Protein AF-A0A537E6Z9-F1 (afdb_monomer)

Nearest PDB structures (foldseek):
  3aji-assembly2_C  TM=6.419E-01  e=1.886E-01  Mus musculus
  3uxg-assembly1_A  TM=6.319E-01  e=4.680E-01  Homo sapiens
  1wg0-assembly1_A  TM=7.134E-01  e=7.571E-01  Saccharomyces cerevisiae
  3v30-assembly1_A  TM=6.161E-01  e=5.208E-01  Homo sapiens
  5vhm-assembly1_G  TM=6.527E-01  e=1.517E+00  Homo sapiens

Radius of gyration: 13.48 Å; Cα contacts (8 Å, |Δi|>4): 91; chains: 1; bounding box: 31×24×34 Å

Mean predicted aligned error: 5.96 Å

Secondary structure (DSSP, 8-state):
-HHHHHHHHHHHT-HHHHHHHHHH-GGGGG-B-TTS-BHHHHHHHTT-HHHHHHHHHH-SS--HHHHHHTT-HHHHHHHHHH-GGGGGSS-GGGGGG--

Foldseek 3Di:
DLLVVLLVCLLVLVLVVVVVSCVVPLCSLVDADPVRHGSLVSSVLSVNPVSSVVSVVSDPDDQLVSCVVVVVVVSNVVNCVVPVCSVPPDDPVCSVVND

Solvent-accessible surface area (backbone atoms only — not comparable to full-atom values): 5894 Å² total; per-residue (Å²): 112,70,66,60,53,51,53,51,29,45,71,73,60,38,54,70,58,49,50,56,49,41,73,76,39,47,68,60,42,73,36,57,47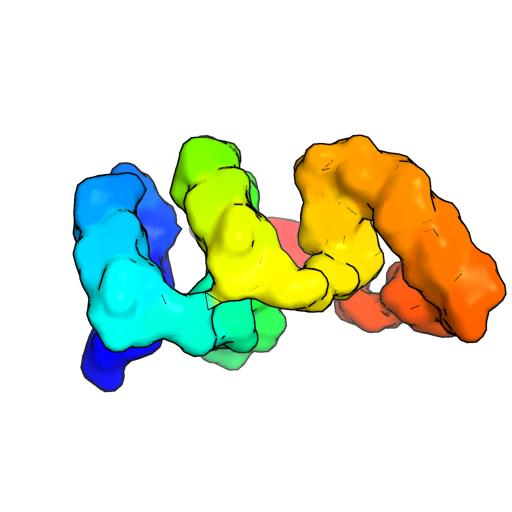,99,88,64,49,39,50,42,57,52,15,48,76,65,71,26,56,70,52,22,51,56,34,50,75,56,36,94,74,72,55,58,64,61,23,53,80,69,64,39,59,70,59,35,52,52,49,41,74,74,40,69,71,62,85,68,73,73,68,82,80,62,59,83,82,77,119

Sequence (99 aa):
MQTNEFLESIQKGNLSRINQLLETNPDLANSNAENGVSVLLLALYHGRKDIALVIAAKKPVLDIFEASVLGKLEQVRNLIGRDPSRSTLIPLTDLHRLL

pLDDT: mean 86.29, std 14.69, range [47.41, 98.19]

Structure (mmCIF, N/CA/C/O backbone):
data_AF-A0A537E6Z9-F1
#
_entry.id   AF-A0A537E6Z9-F1
#
loop_
_atom_site.group_PDB
_atom_site.id
_atom_site.type_symbol
_atom_site.label_atom_id
_atom_site.label_alt_id
_atom_site.label_comp_id
_atom_site.label_asym_id
_atom_site.label_entity_id
_atom_site.label_seq_id
_atom_site.pdbx_PDB_ins_code
_atom_site.Cartn_x
_atom_site.Cartn_y
_atom_site.Cartn_z
_atom_site.occupancy
_atom_site.B_iso_or_equiv
_atom_site.auth_seq_id
_atom_site.auth_comp_id
_atom_site.auth_asym_id
_atom_site.auth_atom_id
_atom_site.pdbx_PDB_model_num
ATOM 1 N N . MET A 1 1 ? -1.066 15.137 11.717 1.00 68.62 1 MET A N 1
ATOM 2 C CA . MET A 1 1 ? -2.169 14.445 12.427 1.00 68.62 1 MET A CA 1
ATOM 3 C C . MET A 1 1 ? -2.775 13.330 11.577 1.00 68.62 1 MET A C 1
ATOM 5 O O . MET A 1 1 ? -2.675 12.192 12.004 1.00 68.62 1 MET A O 1
ATOM 9 N N . GLN A 1 2 ? -3.302 13.596 10.371 1.00 84.06 2 GLN A N 1
ATOM 10 C CA . GLN A 1 2 ? -3.937 12.555 9.537 1.00 84.06 2 GLN A CA 1
ATOM 11 C C . GLN A 1 2 ? -2.964 11.476 9.011 1.00 84.06 2 GLN A C 1
ATOM 13 O O . GLN A 1 2 ? -3.293 10.296 9.043 1.00 84.06 2 GLN A O 1
ATOM 18 N N . THR A 1 3 ? -1.746 11.843 8.591 1.00 91.88 3 THR A N 1
ATOM 19 C CA . THR A 1 3 ? -0.730 10.870 8.135 1.00 91.88 3 THR A CA 1
ATOM 20 C C . THR A 1 3 ? -0.275 9.932 9.255 1.00 91.88 3 THR A C 1
ATOM 22 O O . THR A 1 3 ? -0.175 8.733 9.032 1.00 91.88 3 THR A O 1
ATOM 25 N N . ASN A 1 4 ? -0.066 10.442 10.474 1.00 93.75 4 ASN A N 1
ATOM 26 C CA . ASN A 1 4 ? 0.318 9.608 11.621 1.00 93.75 4 ASN A CA 1
ATOM 27 C C . ASN A 1 4 ? -0.786 8.598 11.955 1.00 93.75 4 ASN A C 1
ATOM 29 O O . ASN A 1 4 ? -0.508 7.418 12.133 1.00 93.75 4 ASN A O 1
ATOM 33 N N . GLU A 1 5 ? -2.046 9.041 11.954 1.00 96.50 5 GLU A N 1
ATOM 34 C CA . GLU A 1 5 ? -3.191 8.149 12.145 1.00 96.50 5 GLU A CA 1
ATOM 35 C C . GLU A 1 5 ? -3.286 7.085 11.038 1.00 96.50 5 GLU A C 1
ATOM 37 O O . GLU A 1 5 ? -3.596 5.921 11.307 1.00 96.50 5 GLU A O 1
ATOM 42 N N . PHE A 1 6 ? -2.997 7.466 9.792 1.00 97.50 6 PHE A N 1
ATOM 43 C CA . PHE A 1 6 ? -2.960 6.542 8.665 1.00 97.50 6 PHE A CA 1
ATOM 44 C C . PHE A 1 6 ? -1.875 5.474 8.852 1.00 97.50 6 PHE A C 1
ATOM 46 O O . PHE A 1 6 ? -2.164 4.283 8.743 1.00 97.50 6 PHE A O 1
ATOM 53 N N . LEU A 1 7 ? -0.658 5.883 9.221 1.00 96.31 7 LEU A N 1
ATOM 54 C CA . LEU A 1 7 ? 0.461 4.981 9.510 1.00 96.31 7 LEU A CA 1
ATOM 55 C C . LEU A 1 7 ? 0.138 4.023 10.664 1.00 96.31 7 LEU A C 1
ATOM 57 O O . LEU A 1 7 ? 0.327 2.814 10.531 1.00 96.31 7 LEU A O 1
ATOM 61 N N . GLU A 1 8 ? -0.423 4.523 11.765 1.00 96.75 8 GLU A N 1
ATOM 62 C CA . GLU A 1 8 ? -0.862 3.674 12.876 1.00 96.75 8 GLU A CA 1
ATOM 63 C C . GLU A 1 8 ? -1.944 2.673 12.455 1.00 96.75 8 GLU A C 1
ATOM 65 O O . GLU A 1 8 ? -1.922 1.512 12.870 1.00 96.75 8 GLU A O 1
ATOM 70 N N . SER A 1 9 ? -2.894 3.108 11.624 1.00 97.88 9 SER A N 1
ATOM 71 C CA . SER A 1 9 ? -3.970 2.252 11.117 1.00 97.88 9 SER A CA 1
ATOM 72 C C . SER A 1 9 ? -3.427 1.117 10.248 1.00 97.88 9 SER A C 1
ATOM 74 O O . SER A 1 9 ? -3.941 0.001 10.328 1.00 97.88 9 SER A O 1
ATOM 76 N N . ILE A 1 10 ? -2.362 1.368 9.477 1.00 97.69 10 ILE A N 1
ATOM 77 C CA . ILE A 1 10 ? -1.650 0.337 8.710 1.00 97.69 10 ILE A CA 1
ATOM 78 C C . ILE A 1 10 ? -1.040 -0.696 9.661 1.00 97.69 10 ILE A C 1
ATOM 80 O O . ILE A 1 10 ? -1.324 -1.886 9.533 1.00 97.69 10 ILE A O 1
ATOM 84 N N . GLN A 1 11 ? -0.251 -0.256 10.644 1.00 94.81 11 GLN A N 1
ATOM 85 C CA . GLN A 1 11 ? 0.439 -1.152 11.584 1.00 94.81 11 GLN A CA 1
ATOM 86 C C . GLN A 1 11 ? -0.554 -2.031 12.364 1.00 94.81 11 GLN A C 1
ATOM 88 O O . GLN A 1 11 ? -0.383 -3.250 12.482 1.00 94.81 11 GLN A O 1
ATOM 93 N N . LYS A 1 12 ? -1.651 -1.421 12.832 1.00 96.81 12 LYS A N 1
ATOM 94 C CA . LYS A 1 12 ? -2.731 -2.091 13.574 1.00 96.81 12 LYS A CA 1
ATOM 95 C C . LYS A 1 12 ? -3.636 -2.960 12.689 1.00 96.81 12 LYS A C 1
ATOM 97 O O . LYS A 1 12 ? -4.428 -3.727 13.226 1.00 96.81 12 LYS A O 1
ATOM 102 N N . GLY A 1 13 ? -3.536 -2.874 11.360 1.00 97.38 13 GLY A N 1
ATOM 103 C CA . GLY A 1 13 ? -4.379 -3.646 10.442 1.00 97.38 13 GLY A CA 1
ATOM 104 C C . GLY A 1 13 ? -5.831 -3.154 10.358 1.00 97.38 13 GLY A C 1
ATOM 105 O O . GLY A 1 13 ? -6.730 -3.937 10.064 1.00 97.38 13 GLY A O 1
ATOM 106 N N . ASN A 1 14 ? -6.093 -1.872 10.631 1.00 97.94 14 ASN A N 1
ATOM 107 C CA . ASN A 1 14 ? -7.447 -1.317 10.644 1.00 97.94 14 ASN A CA 1
ATOM 108 C C . ASN A 1 14 ? -7.922 -0.931 9.232 1.00 97.94 14 ASN A C 1
ATOM 110 O O . ASN A 1 14 ? -7.998 0.249 8.882 1.00 97.94 14 ASN A O 1
ATOM 114 N N . LEU A 1 15 ? -8.269 -1.934 8.421 1.00 97.81 15 LEU A N 1
ATOM 115 C CA . LEU A 1 15 ? -8.713 -1.754 7.033 1.00 97.81 15 LEU A CA 1
ATOM 116 C C . LEU A 1 15 ? -9.903 -0.787 6.898 1.00 97.81 15 LEU A C 1
ATOM 118 O O . LEU A 1 15 ? -9.939 0.029 5.978 1.00 97.81 15 LEU A O 1
ATOM 122 N N . SER A 1 16 ? -10.859 -0.832 7.832 1.00 97.94 16 SER A N 1
ATOM 123 C CA . SER A 1 16 ? -12.014 0.074 7.812 1.00 97.94 16 SER A CA 1
ATOM 124 C C . SER A 1 16 ? -11.582 1.535 7.928 1.00 97.94 16 SER A C 1
ATOM 126 O O . SER A 1 16 ? -12.093 2.385 7.200 1.00 97.94 16 SER A O 1
ATOM 128 N N . ARG A 1 17 ? -10.631 1.836 8.821 1.00 97.81 17 ARG A N 1
ATOM 129 C CA . ARG A 1 17 ? -10.126 3.202 8.990 1.00 97.81 17 ARG A CA 1
ATOM 130 C C . ARG A 1 17 ? -9.299 3.652 7.791 1.00 97.81 17 ARG A C 1
ATOM 132 O O . ARG A 1 17 ? -9.429 4.797 7.371 1.00 97.81 17 ARG A O 1
ATOM 139 N N . ILE A 1 18 ? -8.515 2.747 7.203 1.00 98.19 18 ILE A N 1
ATOM 140 C CA . ILE A 1 18 ? -7.769 3.006 5.965 1.00 98.19 18 ILE A CA 1
ATOM 141 C C . ILE A 1 18 ? -8.706 3.441 4.836 1.00 98.19 18 ILE A C 1
ATOM 143 O O . ILE A 1 18 ? -8.436 4.454 4.196 1.00 98.19 18 ILE A O 1
ATOM 147 N N . ASN A 1 19 ? -9.820 2.733 4.628 1.00 97.88 19 ASN A N 1
ATOM 148 C CA . ASN A 1 19 ? -10.792 3.099 3.596 1.00 97.88 19 ASN A CA 1
ATOM 149 C C . ASN A 1 19 ? -11.383 4.492 3.837 1.00 97.88 19 ASN A C 1
ATOM 151 O O . ASN A 1 19 ? -11.336 5.323 2.938 1.00 97.88 19 ASN A O 1
ATOM 155 N N . GLN A 1 20 ? -11.840 4.788 5.059 1.00 97.62 20 GLN A N 1
ATOM 156 C CA . GLN A 1 20 ? -12.380 6.113 5.400 1.00 97.62 20 GLN A CA 1
ATOM 157 C C . GLN A 1 20 ? -11.366 7.241 5.160 1.00 97.62 20 GLN A C 1
ATOM 159 O O . GLN A 1 20 ? -11.701 8.302 4.628 1.00 97.62 20 GLN A O 1
ATOM 164 N N . LEU A 1 21 ? -10.113 7.020 5.564 1.00 97.50 21 LEU A N 1
ATOM 165 C CA . LEU A 1 21 ? -9.047 8.002 5.397 1.00 97.50 21 LEU A CA 1
ATOM 166 C C . LEU A 1 21 ? -8.709 8.218 3.916 1.00 97.50 21 LEU A C 1
ATOM 168 O O . LEU A 1 21 ? -8.558 9.365 3.509 1.00 97.50 21 LEU A O 1
ATOM 172 N N . LEU A 1 22 ? -8.660 7.157 3.104 1.00 96.81 22 LEU A N 1
ATOM 173 C CA . LEU A 1 22 ? -8.400 7.247 1.660 1.00 96.81 22 LEU A CA 1
ATOM 174 C C . LEU A 1 22 ? -9.582 7.798 0.856 1.00 96.81 22 LEU A C 1
ATOM 176 O O . LEU A 1 22 ? -9.370 8.397 -0.195 1.00 96.81 22 LEU A O 1
ATOM 180 N N . GLU A 1 23 ? -10.816 7.600 1.318 1.00 96.25 23 GLU A N 1
ATOM 181 C CA . GLU A 1 23 ? -11.999 8.260 0.754 1.00 96.25 23 GLU A CA 1
ATOM 182 C C . GLU A 1 23 ? -11.948 9.770 0.990 1.00 96.25 23 GLU A C 1
ATOM 184 O O . GLU A 1 23 ? -12.265 10.548 0.095 1.00 96.25 23 GLU A O 1
ATOM 189 N N . THR A 1 24 ? -11.505 10.179 2.181 1.00 95.88 24 THR A N 1
ATOM 190 C CA . THR A 1 24 ? -11.381 11.595 2.549 1.00 95.88 24 THR A CA 1
ATOM 191 C C . THR A 1 24 ? -10.184 12.258 1.868 1.00 95.88 24 THR A C 1
ATOM 193 O O . THR A 1 24 ? -10.267 13.405 1.440 1.00 95.88 24 THR A O 1
ATOM 196 N N . ASN A 1 25 ? -9.055 11.553 1.797 1.00 95.56 25 ASN A N 1
ATOM 197 C CA . ASN A 1 25 ? -7.801 12.066 1.266 1.00 95.56 25 ASN A CA 1
ATOM 198 C C . ASN A 1 25 ? -7.034 10.962 0.508 1.00 95.56 25 ASN A C 1
ATOM 200 O O . ASN A 1 25 ? -6.229 10.238 1.106 1.00 95.56 25 ASN A O 1
ATOM 204 N N . PRO A 1 26 ? -7.253 10.833 -0.814 1.00 95.25 26 PRO A N 1
ATOM 205 C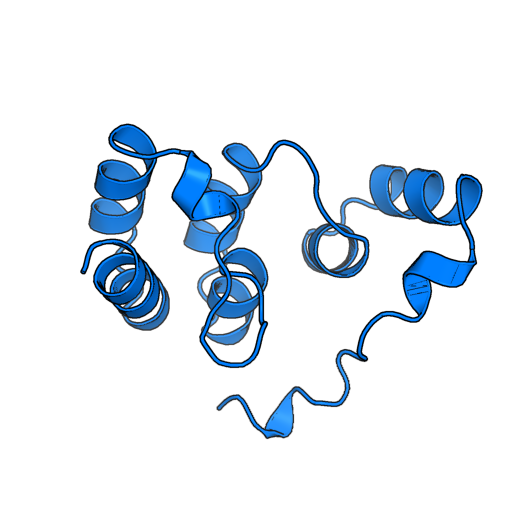 CA . PRO A 1 26 ? -6.582 9.829 -1.639 1.00 95.25 26 PRO A CA 1
ATOM 206 C C . PRO A 1 26 ? -5.051 9.960 -1.671 1.00 95.25 26 PRO A C 1
ATOM 208 O O . PRO A 1 26 ? -4.362 8.952 -1.837 1.00 95.25 26 PRO A O 1
ATOM 211 N N . ASP A 1 27 ? -4.503 11.163 -1.459 1.00 95.12 27 ASP A N 1
ATOM 212 C CA . ASP A 1 27 ? -3.054 11.411 -1.507 1.00 95.12 27 ASP A CA 1
ATOM 213 C C . ASP A 1 27 ? -2.288 10.741 -0.360 1.00 95.12 27 ASP A C 1
ATOM 215 O O . ASP A 1 27 ? -1.071 10.555 -0.449 1.00 95.12 27 ASP A O 1
ATOM 219 N N . LEU A 1 28 ? -2.984 10.270 0.682 1.00 96.50 28 LEU A N 1
ATOM 220 C CA . LEU A 1 28 ? -2.382 9.427 1.718 1.00 96.50 28 LEU A CA 1
ATOM 221 C C . LEU A 1 28 ? -1.741 8.159 1.133 1.00 96.50 28 LEU A C 1
ATOM 223 O O . LEU A 1 28 ? -0.734 7.693 1.661 1.00 96.50 28 LEU A O 1
ATOM 227 N N . ALA A 1 29 ? -2.237 7.648 -0.002 1.00 96.69 29 ALA A N 1
ATOM 228 C CA . ALA A 1 29 ? -1.628 6.518 -0.711 1.00 96.69 29 ALA A CA 1
ATOM 229 C C . ALA A 1 29 ? -0.207 6.813 -1.241 1.00 96.69 29 ALA A C 1
ATOM 231 O O . ALA A 1 29 ? 0.555 5.892 -1.545 1.00 96.69 29 ALA A O 1
ATOM 232 N N . ASN A 1 30 ? 0.166 8.092 -1.348 1.00 94.69 30 ASN A N 1
ATOM 233 C CA . ASN A 1 30 ? 1.496 8.541 -1.755 1.00 94.69 30 ASN A CA 1
ATOM 234 C C . ASN A 1 30 ? 2.408 8.921 -0.587 1.00 94.69 30 ASN A C 1
ATOM 236 O O . ASN A 1 30 ? 3.531 9.346 -0.827 1.00 94.69 30 ASN A O 1
ATOM 240 N N . SER A 1 31 ? 1.952 8.759 0.655 1.00 94.50 31 SER A N 1
ATOM 241 C CA . SER A 1 31 ? 2.747 9.106 1.832 1.00 94.50 31 SER A CA 1
ATOM 242 C C . SER A 1 31 ? 3.880 8.108 2.099 1.00 94.50 31 SER A C 1
ATOM 244 O O . SER A 1 31 ? 3.852 6.946 1.678 1.00 94.50 31 SER A O 1
ATOM 246 N N . ASN A 1 32 ? 4.854 8.561 2.882 1.00 92.75 32 ASN A N 1
ATOM 247 C CA . ASN A 1 32 ? 5.951 7.756 3.398 1.00 92.75 32 ASN A CA 1
ATOM 248 C C . ASN A 1 32 ? 5.928 7.796 4.930 1.00 92.75 32 ASN A C 1
ATOM 250 O O . ASN A 1 32 ? 5.484 8.776 5.531 1.00 92.75 32 ASN A O 1
ATOM 254 N N . ALA A 1 33 ? 6.411 6.729 5.559 1.00 90.25 33 ALA A N 1
ATOM 255 C CA . ALA A 1 33 ? 6.783 6.743 6.965 1.00 90.25 33 ALA A CA 1
ATOM 256 C C . ALA A 1 33 ? 8.025 7.627 7.184 1.00 90.25 33 ALA A C 1
ATOM 258 O O . ALA A 1 33 ? 8.705 8.017 6.232 1.00 90.25 33 ALA A O 1
ATOM 259 N N . GLU A 1 34 ? 8.351 7.920 8.444 1.00 87.06 34 GLU A N 1
ATOM 260 C CA . GLU A 1 34 ? 9.474 8.803 8.808 1.00 87.06 34 GLU A CA 1
ATOM 261 C C . GLU A 1 34 ? 10.827 8.337 8.249 1.00 87.06 34 GLU A C 1
ATOM 263 O O . GLU A 1 34 ? 11.688 9.151 7.931 1.00 87.06 34 GLU A O 1
ATOM 268 N N . ASN A 1 35 ? 11.004 7.028 8.071 1.00 82.00 35 ASN A N 1
ATOM 269 C CA . ASN A 1 35 ? 12.206 6.429 7.493 1.00 82.00 35 ASN A CA 1
ATOM 270 C C . ASN A 1 35 ? 12.203 6.365 5.952 1.00 82.00 35 ASN A C 1
ATOM 272 O O . ASN A 1 35 ? 13.061 5.709 5.365 1.00 82.00 35 ASN A O 1
ATOM 276 N N . GLY A 1 36 ? 11.230 6.996 5.293 1.00 87.44 36 GLY A N 1
ATOM 277 C CA . GLY A 1 36 ? 11.115 7.035 3.836 1.00 87.44 36 GLY A CA 1
ATOM 278 C C . GLY A 1 36 ? 10.423 5.824 3.205 1.00 87.44 36 GLY A C 1
ATOM 279 O O . GLY A 1 36 ? 10.161 5.849 2.003 1.00 87.44 36 GLY A O 1
ATOM 280 N N . VAL A 1 37 ? 10.055 4.791 3.969 1.00 89.12 37 VAL A N 1
ATOM 281 C CA . VAL A 1 37 ? 9.316 3.630 3.439 1.00 89.12 37 VAL A CA 1
ATOM 282 C C . VAL A 1 37 ? 7.917 4.057 3.001 1.00 89.12 37 VAL A C 1
ATOM 284 O O . VAL A 1 37 ? 7.212 4.731 3.752 1.00 89.12 37 VAL A O 1
ATOM 287 N N . SER A 1 38 ? 7.489 3.667 1.798 1.00 93.56 38 SER A N 1
ATOM 288 C CA . SER A 1 38 ? 6.135 3.984 1.334 1.00 93.56 38 SER A CA 1
ATOM 289 C C . SER A 1 38 ? 5.077 3.279 2.188 1.00 93.56 38 SER A C 1
ATOM 291 O O . SER A 1 38 ? 5.281 2.165 2.676 1.00 93.56 38 SER A O 1
ATOM 293 N N . VAL A 1 39 ? 3.909 3.901 2.349 1.00 95.38 39 VAL A N 1
ATOM 294 C CA . VAL A 1 39 ? 2.782 3.308 3.097 1.00 95.38 39 VAL A CA 1
ATOM 295 C C . VAL A 1 39 ? 2.346 1.934 2.563 1.00 95.38 39 VAL A C 1
ATOM 297 O O . VAL A 1 39 ? 1.874 1.094 3.328 1.00 95.38 39 VAL A O 1
ATOM 300 N N . LEU A 1 40 ? 2.539 1.676 1.265 1.00 95.75 40 LEU A N 1
ATOM 301 C CA . LEU A 1 40 ? 2.247 0.391 0.628 1.00 95.75 40 LEU A CA 1
ATOM 302 C C . LEU A 1 40 ? 3.219 -0.690 1.110 1.00 95.75 40 LEU A C 1
ATOM 304 O O . LEU A 1 40 ? 2.788 -1.761 1.538 1.00 95.75 40 LEU A O 1
ATOM 308 N N . LEU A 1 41 ? 4.523 -0.400 1.075 1.00 92.81 41 LEU A N 1
ATOM 309 C CA . LEU A 1 41 ? 5.550 -1.321 1.559 1.00 92.81 41 LEU A CA 1
ATOM 310 C C . LEU A 1 41 ? 5.432 -1.547 3.067 1.00 92.81 41 LEU A C 1
ATOM 312 O O . LEU A 1 41 ? 5.512 -2.689 3.511 1.00 92.81 41 LEU A O 1
ATOM 316 N N . LEU A 1 42 ? 5.140 -0.497 3.841 1.00 94.25 42 LEU A N 1
ATOM 317 C CA . LEU A 1 42 ? 4.880 -0.609 5.277 1.00 94.25 42 LEU A CA 1
ATOM 318 C C . LEU A 1 42 ? 3.753 -1.615 5.566 1.00 94.25 42 LEU A C 1
ATOM 320 O O . LEU A 1 42 ? 3.904 -2.486 6.420 1.00 94.25 42 LEU A O 1
ATOM 324 N N . ALA A 1 43 ? 2.640 -1.541 4.828 1.00 95.75 43 ALA A N 1
ATOM 325 C CA . ALA A 1 43 ? 1.537 -2.489 4.981 1.00 95.75 43 ALA A CA 1
ATOM 326 C C . ALA A 1 43 ? 1.982 -3.935 4.722 1.00 95.75 43 ALA A C 1
ATOM 328 O O . ALA A 1 43 ? 1.637 -4.833 5.490 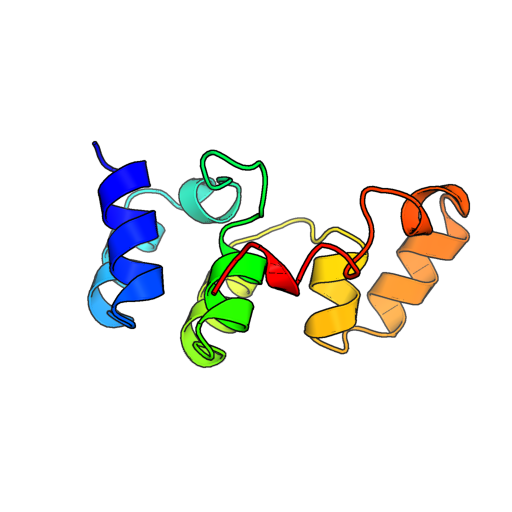1.00 95.75 43 ALA A O 1
ATOM 329 N N . LEU A 1 44 ? 2.791 -4.165 3.685 1.00 92.94 44 LEU A N 1
ATOM 330 C CA . LEU A 1 44 ? 3.324 -5.493 3.380 1.00 92.94 44 LEU A CA 1
ATOM 331 C C . LEU A 1 44 ? 4.307 -5.995 4.441 1.00 92.94 44 LEU A C 1
ATOM 333 O O . LEU A 1 44 ? 4.234 -7.168 4.803 1.00 92.94 44 LEU A O 1
ATOM 337 N N . TYR A 1 45 ? 5.162 -5.127 4.986 1.00 89.06 45 TYR A N 1
ATOM 338 C CA . TYR A 1 45 ? 6.086 -5.480 6.069 1.00 89.06 45 TYR A C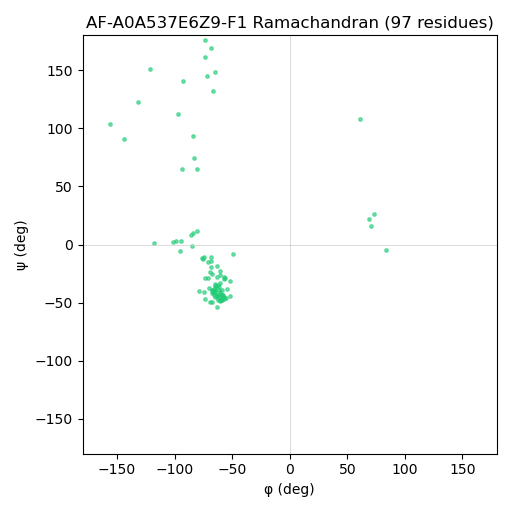A 1
ATOM 339 C C . TYR A 1 45 ? 5.353 -5.907 7.344 1.00 89.06 45 TYR A C 1
ATOM 341 O O . TYR A 1 45 ? 5.772 -6.852 8.005 1.00 89.06 45 TYR A O 1
ATOM 349 N N . HIS A 1 46 ? 4.196 -5.309 7.634 1.00 92.25 46 HIS A N 1
ATOM 350 C CA . HIS A 1 46 ? 3.319 -5.739 8.729 1.00 92.25 46 HIS A CA 1
ATOM 351 C C . HIS A 1 46 ? 2.374 -6.902 8.361 1.00 92.25 46 HIS A C 1
ATOM 353 O O . HIS A 1 46 ? 1.448 -7.211 9.116 1.00 92.25 46 HIS A O 1
ATOM 359 N N . GLY A 1 47 ? 2.557 -7.544 7.202 1.00 92.19 47 GLY A N 1
ATOM 360 C CA . GLY A 1 47 ? 1.735 -8.674 6.754 1.00 92.19 47 GLY A CA 1
ATOM 361 C C . GLY A 1 47 ? 0.301 -8.302 6.353 1.00 92.19 47 GLY A C 1
ATOM 362 O O . GLY A 1 47 ? -0.559 -9.175 6.249 1.00 92.19 47 GLY A O 1
ATOM 363 N N . ARG A 1 48 ? 0.014 -7.016 6.120 1.00 95.94 48 ARG A N 1
ATOM 364 C CA . ARG A 1 48 ? -1.316 -6.475 5.788 1.00 95.94 48 ARG A CA 1
ATOM 365 C C . ARG A 1 48 ? -1.518 -6.377 4.276 1.00 95.94 48 ARG A C 1
ATOM 367 O O . ARG A 1 48 ? -1.597 -5.293 3.696 1.00 95.94 48 ARG A O 1
ATOM 374 N N . LYS A 1 49 ? -1.544 -7.533 3.607 1.00 94.00 49 LYS A N 1
ATOM 375 C CA . LYS A 1 49 ? -1.649 -7.607 2.137 1.00 94.00 49 LYS A CA 1
ATOM 376 C C . LYS A 1 49 ? -2.943 -6.987 1.596 1.00 94.00 49 LYS A C 1
ATOM 378 O O . LYS A 1 49 ? -2.927 -6.359 0.543 1.00 94.00 49 LYS A O 1
ATOM 383 N N . ASP A 1 50 ? -4.047 -7.153 2.310 1.00 96.25 50 ASP A N 1
ATOM 384 C CA . ASP A 1 50 ? -5.343 -6.536 2.020 1.00 96.25 50 ASP A CA 1
ATOM 385 C C . ASP A 1 50 ? -5.266 -5.000 2.005 1.00 96.25 50 ASP A C 1
ATOM 387 O O . ASP A 1 50 ? -5.680 -4.364 1.035 1.00 96.25 50 ASP A O 1
ATOM 391 N N . ILE A 1 51 ? -4.645 -4.410 3.027 1.00 97.75 51 ILE A N 1
ATOM 392 C CA . ILE A 1 51 ? -4.410 -2.964 3.120 1.00 97.75 51 ILE A CA 1
ATOM 393 C C . ILE A 1 51 ? -3.488 -2.490 1.993 1.00 97.75 51 ILE A C 1
ATOM 395 O O . ILE A 1 51 ? -3.777 -1.484 1.345 1.00 97.75 51 ILE A O 1
ATOM 399 N N . ALA A 1 52 ? -2.410 -3.224 1.708 1.00 96.19 52 ALA A N 1
ATOM 400 C CA . ALA A 1 52 ? -1.491 -2.877 0.627 1.00 96.19 52 ALA A CA 1
ATOM 401 C C . ALA A 1 52 ? -2.196 -2.814 -0.739 1.00 96.19 52 ALA A C 1
ATOM 403 O O . ALA A 1 52 ? -1.921 -1.915 -1.533 1.00 96.19 52 ALA A O 1
ATOM 404 N N . LEU A 1 53 ? -3.136 -3.727 -1.006 1.00 95.38 53 LEU A N 1
ATOM 405 C CA . LEU A 1 53 ? -3.920 -3.726 -2.244 1.00 95.38 53 LEU A CA 1
ATOM 406 C C . LEU A 1 53 ? -4.873 -2.527 -2.326 1.00 95.38 53 LEU A C 1
ATOM 408 O O . LEU A 1 53 ? -4.990 -1.926 -3.394 1.00 95.38 53 LEU A O 1
ATOM 412 N N . VAL A 1 54 ? -5.505 -2.142 -1.214 1.00 97.06 54 VAL A N 1
ATOM 413 C CA . VAL A 1 54 ? -6.341 -0.930 -1.149 1.00 97.06 54 VAL A CA 1
ATOM 414 C C . VAL A 1 54 ? -5.514 0.325 -1.421 1.00 97.06 54 VAL A C 1
ATOM 416 O O . VAL A 1 54 ? -5.907 1.155 -2.242 1.00 97.06 54 VAL A O 1
ATOM 419 N N . ILE A 1 55 ? -4.343 0.445 -0.793 1.00 96.94 55 ILE A N 1
ATOM 420 C CA . ILE A 1 55 ? -3.416 1.559 -1.028 1.00 96.94 55 ILE A CA 1
ATOM 421 C C . ILE A 1 55 ? -2.989 1.587 -2.500 1.00 96.94 55 ILE A C 1
ATOM 423 O O . ILE A 1 55 ? -3.076 2.627 -3.151 1.00 96.94 55 ILE A O 1
ATOM 427 N N . ALA A 1 56 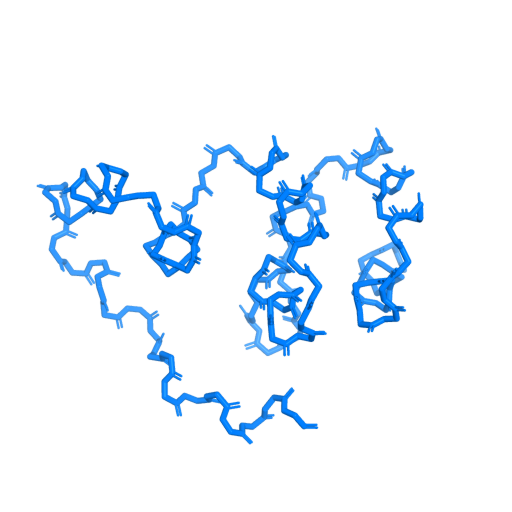? -2.594 0.440 -3.057 1.00 95.44 56 ALA A N 1
ATOM 428 C CA . ALA A 1 56 ? -2.167 0.327 -4.449 1.00 95.44 56 ALA A CA 1
ATOM 429 C C . ALA A 1 56 ? -3.266 0.720 -5.448 1.00 95.44 56 ALA A C 1
ATOM 431 O O . ALA A 1 56 ? -2.957 1.261 -6.505 1.00 95.44 56 ALA A O 1
ATOM 432 N N . ALA A 1 57 ? -4.539 0.472 -5.128 1.00 94.50 57 ALA A N 1
ATOM 433 C CA . ALA A 1 57 ? -5.667 0.870 -5.969 1.00 94.50 57 ALA A CA 1
ATOM 434 C C . ALA A 1 57 ? -5.880 2.394 -6.011 1.00 94.50 57 ALA A C 1
ATOM 436 O O . ALA A 1 57 ? -6.463 2.908 -6.964 1.00 94.50 57 ALA A O 1
ATOM 437 N N . LYS A 1 58 ? -5.408 3.120 -4.991 1.00 94.44 58 LYS A N 1
ATOM 438 C CA . LYS A 1 58 ? -5.449 4.589 -4.919 1.00 94.44 58 LYS A CA 1
ATOM 439 C C . LYS A 1 58 ? -4.153 5.248 -5.389 1.00 94.44 58 LYS A C 1
ATOM 441 O O . LYS A 1 58 ? -4.100 6.469 -5.506 1.00 94.44 58 LYS A O 1
ATOM 446 N N . LYS A 1 59 ? -3.122 4.456 -5.688 1.00 90.75 59 LYS A N 1
ATOM 447 C CA . LYS A 1 59 ? -1.807 4.941 -6.095 1.00 90.75 59 LYS A CA 1
ATOM 448 C C . LYS A 1 59 ? -1.683 4.927 -7.628 1.00 90.75 59 LYS A C 1
ATOM 450 O O . LYS A 1 59 ? -1.655 3.850 -8.222 1.00 90.75 59 LYS A O 1
ATOM 455 N N . PRO A 1 60 ? -1.602 6.094 -8.294 1.00 82.38 60 PRO A N 1
ATOM 456 C CA . PRO A 1 60 ? -1.594 6.160 -9.758 1.00 82.38 60 PRO A CA 1
ATOM 457 C C . PRO A 1 60 ? -0.290 5.637 -10.374 1.00 82.38 60 PRO A C 1
ATOM 459 O O . PRO A 1 60 ? -0.292 5.136 -11.497 1.00 82.38 60 PRO A O 1
ATOM 462 N N . VAL A 1 61 ? 0.824 5.745 -9.646 1.00 86.06 61 VAL A N 1
ATOM 463 C CA . VAL A 1 61 ? 2.147 5.298 -10.089 1.00 86.06 61 VAL A CA 1
ATOM 464 C C . VAL A 1 61 ? 2.779 4.480 -8.977 1.00 86.06 61 VAL A C 1
ATOM 466 O O . VAL A 1 61 ? 2.944 4.975 -7.865 1.00 86.06 61 VAL A O 1
ATOM 469 N N . LEU A 1 62 ? 3.132 3.239 -9.298 1.00 89.38 62 LEU A N 1
ATOM 470 C CA . LEU A 1 62 ? 3.945 2.392 -8.435 1.00 89.38 62 LEU A CA 1
ATOM 471 C C . LEU A 1 62 ? 5.414 2.553 -8.802 1.00 89.38 62 LEU A C 1
ATOM 473 O O . LEU A 1 62 ? 5.754 2.624 -9.989 1.00 89.38 62 LEU A O 1
ATOM 477 N N . ASP A 1 63 ? 6.276 2.572 -7.793 1.00 87.81 63 ASP A N 1
ATOM 478 C CA . ASP A 1 63 ? 7.700 2.375 -8.031 1.00 87.81 63 ASP A CA 1
ATOM 479 C C . ASP A 1 63 ? 8.011 0.902 -8.366 1.00 87.81 63 ASP A C 1
ATOM 481 O O . ASP A 1 63 ? 7.135 0.027 -8.384 1.00 87.81 63 ASP A O 1
ATOM 485 N N . ILE A 1 64 ? 9.274 0.620 -8.692 1.00 86.38 64 ILE A N 1
ATOM 486 C CA . ILE A 1 64 ? 9.684 -0.729 -9.087 1.00 86.38 64 ILE A CA 1
ATOM 487 C C . ILE A 1 64 ? 9.546 -1.742 -7.947 1.00 86.38 64 ILE A C 1
ATOM 489 O O . ILE A 1 64 ? 9.215 -2.897 -8.213 1.00 86.38 64 ILE A O 1
ATOM 493 N N . PHE A 1 65 ? 9.767 -1.338 -6.696 1.00 86.69 65 PHE A N 1
ATOM 494 C CA . PHE A 1 65 ? 9.698 -2.224 -5.539 1.00 86.69 65 PHE A CA 1
ATOM 495 C C . PHE A 1 65 ? 8.249 -2.558 -5.236 1.00 86.69 65 PHE A C 1
ATOM 497 O O . PHE A 1 65 ? 7.915 -3.734 -5.138 1.00 86.69 65 PHE A O 1
ATOM 504 N N . GLU A 1 66 ? 7.378 -1.553 -5.206 1.00 90.88 66 GLU A N 1
ATOM 505 C CA . GLU A 1 66 ? 5.934 -1.700 -5.047 1.00 90.88 66 GLU A CA 1
ATOM 506 C C . GLU A 1 66 ? 5.331 -2.585 -6.148 1.00 90.88 66 GLU A C 1
ATOM 508 O O . GLU A 1 66 ? 4.553 -3.500 -5.869 1.00 90.88 66 GLU A O 1
ATOM 513 N N . ALA A 1 67 ? 5.721 -2.371 -7.409 1.00 89.56 67 ALA A N 1
ATOM 514 C CA . ALA A 1 67 ? 5.287 -3.219 -8.515 1.00 89.56 67 ALA A CA 1
ATOM 515 C C . ALA A 1 67 ? 5.815 -4.660 -8.382 1.00 89.56 67 ALA A C 1
ATOM 517 O O . ALA A 1 67 ? 5.081 -5.609 -8.674 1.00 89.56 67 ALA A O 1
ATOM 518 N N . SER A 1 68 ? 7.052 -4.835 -7.905 1.00 88.75 68 SER A N 1
ATOM 519 C CA . SER A 1 68 ? 7.680 -6.150 -7.719 1.00 88.75 68 SER A CA 1
ATOM 520 C C . SER A 1 68 ? 7.004 -6.958 -6.616 1.00 88.75 68 SER A C 1
ATOM 522 O O . SER A 1 68 ? 6.617 -8.103 -6.848 1.00 88.75 68 SE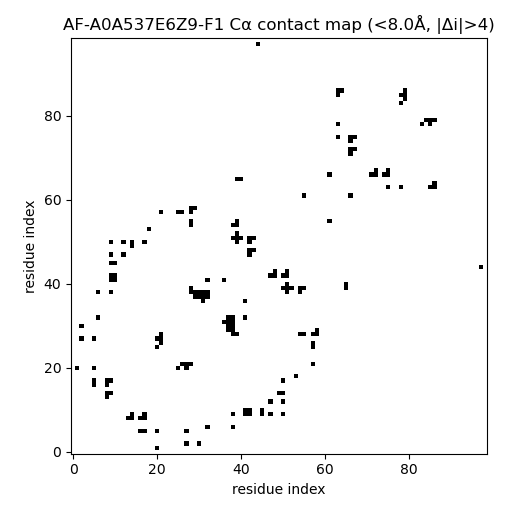R A O 1
ATOM 524 N N . VAL A 1 69 ? 6.787 -6.366 -5.438 1.00 86.94 69 VAL A N 1
ATOM 525 C CA . VAL A 1 69 ? 6.156 -7.055 -4.296 1.00 86.94 69 VAL A CA 1
ATOM 526 C C . VAL A 1 69 ? 4.681 -7.380 -4.543 1.00 86.94 69 VAL A C 1
ATOM 528 O O . VAL A 1 69 ? 4.156 -8.342 -3.986 1.00 86.94 69 VAL A O 1
ATOM 531 N N . LEU A 1 70 ? 4.011 -6.620 -5.415 1.00 87.12 70 LEU A N 1
ATOM 532 C CA . LEU A 1 70 ? 2.649 -6.916 -5.867 1.00 87.12 70 LEU A CA 1
ATOM 533 C C . LEU A 1 70 ? 2.596 -7.905 -7.043 1.00 87.12 70 LEU A C 1
ATOM 535 O O . LEU A 1 70 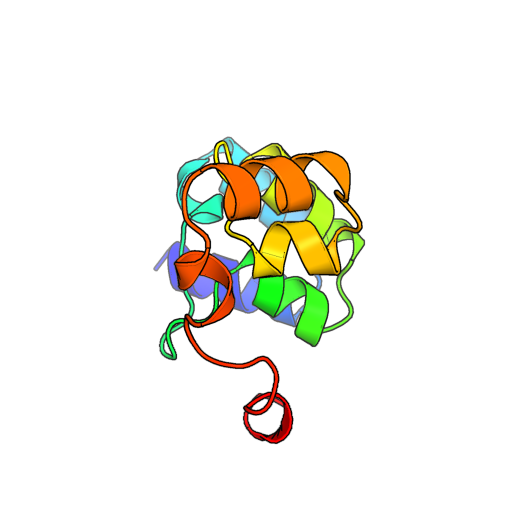? 1.502 -8.231 -7.503 1.00 87.12 70 LEU A O 1
ATOM 539 N N . GLY A 1 71 ? 3.740 -8.376 -7.550 1.00 87.38 71 GLY A N 1
ATOM 540 C CA . GLY A 1 71 ? 3.805 -9.320 -8.669 1.00 87.38 71 GLY A CA 1
ATOM 541 C C . GLY A 1 71 ? 3.360 -8.732 -10.013 1.00 87.38 71 GLY A C 1
ATOM 542 O O . GLY A 1 71 ? 2.980 -9.475 -10.918 1.00 87.38 71 GLY A O 1
ATOM 543 N N . LYS A 1 72 ? 3.391 -7.402 -10.175 1.00 88.44 72 LYS A N 1
ATOM 544 C CA . LYS A 1 72 ? 2.976 -6.706 -11.405 1.00 88.44 72 LYS A CA 1
ATOM 545 C C . LYS A 1 72 ? 4.088 -6.742 -12.462 1.00 88.44 72 LYS A C 1
ATOM 547 O O . LYS A 1 72 ? 4.633 -5.707 -12.842 1.00 88.44 72 LYS A O 1
ATOM 552 N N . LEU A 1 73 ? 4.411 -7.944 -12.947 1.00 88.88 73 LEU A N 1
ATOM 553 C CA . LEU A 1 73 ? 5.561 -8.226 -13.820 1.00 88.88 73 LEU A CA 1
ATOM 554 C C . LEU A 1 73 ? 5.644 -7.319 -15.059 1.00 88.88 73 LEU A C 1
ATOM 556 O O . LEU A 1 73 ? 6.710 -6.788 -15.361 1.00 88.88 73 LEU A O 1
ATOM 560 N N . GLU A 1 74 ? 4.527 -7.091 -15.749 1.00 89.06 74 GLU A N 1
ATOM 561 C CA . GLU A 1 74 ? 4.502 -6.224 -16.935 1.00 89.06 74 GLU A CA 1
ATOM 562 C C . GLU A 1 74 ? 4.822 -4.762 -16.598 1.00 89.06 74 GLU A C 1
ATOM 564 O O . GLU A 1 74 ? 5.523 -4.081 -17.346 1.00 89.06 74 GLU A O 1
ATOM 569 N N . GLN A 1 75 ? 4.378 -4.271 -15.435 1.00 88.06 75 GLN A N 1
ATOM 570 C CA . GLN A 1 75 ? 4.739 -2.926 -14.982 1.00 88.06 75 GLN A CA 1
ATOM 571 C C . GLN A 1 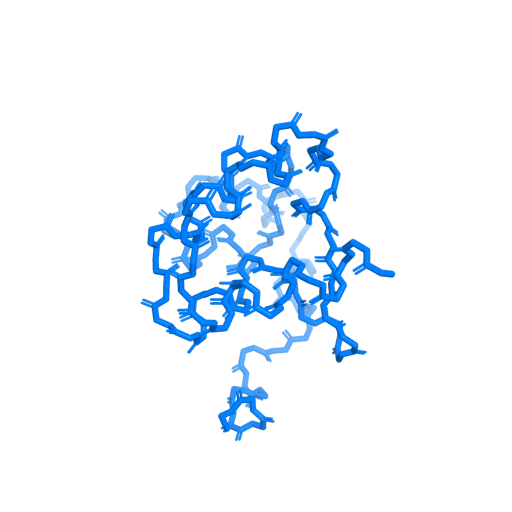75 ? 6.227 -2.840 -14.643 1.00 88.06 75 GLN A C 1
ATOM 573 O O . GLN A 1 75 ? 6.878 -1.879 -15.044 1.00 88.06 75 GLN A O 1
ATOM 578 N N . VAL A 1 76 ? 6.782 -3.861 -13.983 1.00 88.88 76 VAL A N 1
ATOM 579 C CA . VAL A 1 76 ? 8.222 -3.944 -13.692 1.00 88.88 76 VAL A CA 1
ATOM 580 C C . VAL A 1 76 ? 9.038 -3.927 -14.986 1.00 88.88 76 VAL A C 1
ATOM 582 O O . VAL A 1 76 ? 9.961 -3.124 -15.117 1.00 88.88 76 VAL A O 1
ATOM 585 N N . ARG A 1 77 ? 8.661 -4.740 -15.982 1.00 87.31 77 ARG A N 1
ATOM 586 C CA . ARG A 1 77 ? 9.318 -4.771 -17.298 1.00 87.31 77 ARG A CA 1
ATOM 587 C C . ARG A 1 77 ? 9.299 -3.399 -17.971 1.00 87.31 77 ARG A C 1
ATOM 589 O O . ARG A 1 77 ? 10.329 -2.948 -18.466 1.00 87.31 77 ARG A O 1
ATOM 596 N N . ASN A 1 78 ? 8.152 -2.722 -17.947 1.00 87.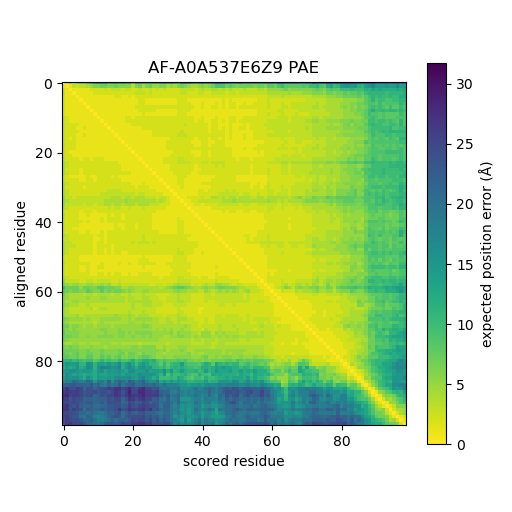88 78 ASN A N 1
ATOM 597 C CA . ASN A 1 78 ? 8.010 -1.382 -18.514 1.00 87.88 78 ASN A CA 1
ATOM 598 C C . ASN A 1 78 ? 8.856 -0.337 -17.776 1.00 87.88 78 ASN A C 1
ATOM 600 O O . ASN A 1 78 ? 9.434 0.539 -18.415 1.00 87.88 78 ASN A O 1
ATOM 604 N N . LEU A 1 79 ? 8.943 -0.413 -16.445 1.00 86.12 79 LEU A N 1
ATOM 605 C CA . LEU A 1 79 ? 9.758 0.502 -15.643 1.00 86.12 79 LEU A CA 1
ATOM 606 C C . LEU A 1 79 ? 11.252 0.338 -15.945 1.00 86.12 79 LEU A C 1
ATOM 608 O O . LEU A 1 79 ? 11.922 1.343 -16.171 1.00 86.12 79 LEU A O 1
ATOM 612 N N . ILE A 1 80 ? 11.743 -0.903 -16.023 1.00 86.06 80 ILE A N 1
ATOM 613 C CA . ILE A 1 80 ? 13.142 -1.210 -16.369 1.00 86.06 80 ILE A CA 1
ATOM 614 C C . ILE A 1 80 ? 13.451 -0.805 -17.813 1.00 86.06 80 ILE A C 1
ATOM 616 O O . ILE A 1 80 ? 14.491 -0.211 -18.076 1.00 86.06 80 ILE A O 1
ATOM 620 N N . GLY A 1 81 ? 12.545 -1.095 -18.752 1.00 86.00 81 GLY A N 1
ATOM 621 C CA . GLY A 1 81 ? 12.728 -0.739 -20.161 1.00 86.00 81 GLY A CA 1
ATOM 622 C C . GLY A 1 81 ? 12.793 0.772 -20.405 1.00 86.00 81 GLY A C 1
ATOM 623 O O . GLY A 1 81 ? 13.441 1.206 -21.351 1.00 86.00 81 GLY A O 1
ATOM 624 N N . ARG A 1 82 ? 12.144 1.579 -19.552 1.00 83.94 82 ARG A N 1
ATOM 625 C CA . ARG A 1 82 ? 12.207 3.049 -19.607 1.00 83.94 82 ARG A CA 1
ATOM 626 C C . ARG A 1 82 ? 13.486 3.610 -18.998 1.00 83.94 82 ARG A C 1
ATOM 628 O O . ARG A 1 82 ? 14.015 4.584 -19.519 1.00 83.94 82 ARG A O 1
ATOM 635 N N . ASP A 1 83 ? 13.937 3.041 -17.885 1.00 79.19 83 ASP A N 1
ATOM 636 C CA . ASP A 1 83 ? 15.149 3.470 -17.192 1.00 79.19 83 ASP A CA 1
ATOM 637 C C . ASP A 1 83 ? 15.708 2.311 -16.347 1.00 79.19 83 ASP A C 1
ATOM 639 O O . ASP A 1 83 ? 15.177 2.014 -15.267 1.00 79.19 83 ASP A O 1
ATOM 643 N N . PRO A 1 84 ? 16.790 1.661 -16.813 1.00 76.50 84 PRO A N 1
ATOM 644 C CA . PRO A 1 84 ? 17.413 0.540 -16.114 1.00 76.50 84 PRO A CA 1
ATOM 645 C C . PRO A 1 84 ? 17.926 0.891 -14.712 1.00 76.50 84 PRO A C 1
ATOM 647 O O . PRO A 1 84 ? 18.041 0.010 -13.866 1.00 76.50 84 PRO A O 1
ATOM 650 N N . SER A 1 85 ? 18.200 2.168 -14.431 1.00 75.62 85 SER A N 1
ATOM 651 C CA . SER A 1 85 ? 18.749 2.634 -13.148 1.00 75.62 85 SER A CA 1
ATOM 652 C C . SER A 1 85 ? 17.733 2.551 -12.003 1.00 75.62 85 SER A C 1
ATOM 654 O O . SER A 1 85 ? 18.100 2.623 -10.829 1.00 75.62 85 SER A O 1
ATOM 656 N N . ARG A 1 86 ? 16.441 2.385 -12.321 1.00 70.31 86 ARG A N 1
ATOM 657 C CA . ARG A 1 86 ? 15.348 2.384 -11.338 1.00 70.31 86 ARG A CA 1
ATOM 658 C C . ARG A 1 86 ? 15.360 1.186 -10.401 1.00 70.31 86 ARG A C 1
ATOM 660 O O . ARG A 1 86 ? 14.790 1.293 -9.323 1.00 70.31 86 ARG A O 1
ATOM 667 N N . SER A 1 87 ? 16.040 0.092 -10.749 1.00 64.31 87 SER A N 1
ATOM 668 C CA . SER A 1 87 ? 16.225 -1.056 -9.849 1.00 64.31 87 SER A CA 1
ATOM 669 C C . SER A 1 87 ? 17.124 -0.768 -8.643 1.00 64.31 87 SER A C 1
ATOM 671 O O . SER A 1 87 ? 17.197 -1.593 -7.738 1.00 64.31 87 SER A O 1
ATOM 673 N N . THR A 1 88 ? 17.820 0.371 -8.626 1.00 59.53 88 THR A N 1
ATOM 674 C CA . THR A 1 88 ? 18.914 0.645 -7.678 1.00 59.53 88 THR A CA 1
ATOM 675 C C . THR A 1 88 ? 18.500 1.554 -6.507 1.00 59.53 88 THR A C 1
ATOM 677 O O . THR A 1 88 ? 19.325 1.878 -5.656 1.00 59.53 88 THR A O 1
ATOM 680 N N . LEU A 1 89 ? 17.235 1.980 -6.411 1.00 49.75 89 LEU A N 1
ATOM 681 C CA . LEU A 1 89 ? 16.800 2.931 -5.376 1.00 49.75 89 LEU A CA 1
ATOM 682 C C . LEU A 1 89 ? 16.465 2.248 -4.036 1.00 49.75 89 LEU A C 1
ATOM 684 O O . LEU A 1 89 ? 15.333 1.869 -3.806 1.00 49.75 89 LEU A O 1
ATOM 688 N N . ILE A 1 90 ? 17.449 2.179 -3.136 1.00 52.97 90 ILE A N 1
ATOM 689 C CA . ILE A 1 90 ? 17.374 1.685 -1.744 1.00 52.97 90 ILE A CA 1
ATOM 690 C C . ILE A 1 90 ? 16.952 0.203 -1.641 1.00 52.97 90 ILE A C 1
ATOM 692 O O . ILE A 1 90 ? 15.806 -0.166 -1.888 1.00 52.97 90 ILE A O 1
ATOM 696 N N . PRO A 1 91 ? 17.880 -0.690 -1.279 1.00 49.34 91 PRO A N 1
ATOM 697 C CA . PRO A 1 91 ? 17.643 -2.118 -1.367 1.00 49.34 91 PRO A CA 1
ATOM 698 C C . PRO A 1 91 ? 16.649 -2.610 -0.305 1.00 49.34 91 PRO A C 1
ATOM 700 O O . PRO A 1 91 ? 16.695 -2.218 0.860 1.00 49.34 91 PRO A O 1
ATOM 703 N N . LEU A 1 92 ? 15.846 -3.608 -0.690 1.00 52.59 92 LEU A N 1
ATOM 704 C CA . LEU A 1 92 ? 15.090 -4.503 0.203 1.00 52.59 92 LEU A CA 1
ATOM 705 C C . LEU A 1 92 ? 15.947 -5.121 1.331 1.00 52.59 92 LEU A C 1
ATOM 707 O O . LEU A 1 92 ? 15.405 -5.783 2.204 1.00 52.59 92 LEU A O 1
ATOM 711 N N . THR A 1 93 ? 17.271 -4.949 1.326 1.00 49.16 93 THR A N 1
ATOM 712 C CA . THR A 1 93 ? 18.197 -5.496 2.324 1.00 49.16 93 THR A CA 1
ATOM 713 C C . THR A 1 93 ? 18.189 -4.763 3.666 1.00 49.16 93 THR A C 1
ATOM 715 O O . THR A 1 93 ? 18.685 -5.330 4.635 1.00 49.16 93 THR A O 1
ATOM 718 N N . ASP A 1 94 ? 17.584 -3.575 3.778 1.00 49.06 94 ASP A N 1
ATOM 719 C CA . ASP A 1 94 ? 17.350 -2.919 5.081 1.00 49.06 94 ASP A CA 1
ATOM 720 C C . ASP A 1 94 ? 16.107 -3.468 5.830 1.00 49.06 94 ASP A C 1
ATOM 722 O O . ASP A 1 94 ? 15.695 -2.925 6.859 1.00 49.06 94 ASP A O 1
ATOM 726 N N . LEU A 1 95 ? 15.533 -4.591 5.362 1.00 51.34 95 LEU A N 1
ATOM 727 C CA . LEU A 1 95 ? 14.349 -5.268 5.926 1.00 51.34 95 LEU A CA 1
ATOM 728 C C . LEU A 1 95 ? 14.446 -5.554 7.433 1.00 51.34 95 LEU A C 1
ATOM 730 O O . LEU A 1 95 ? 13.437 -5.566 8.129 1.00 51.34 95 LEU A O 1
ATOM 734 N N . HIS A 1 96 ? 15.655 -5.796 7.947 1.00 50.69 96 HIS A N 1
ATOM 735 C CA . HIS A 1 96 ? 15.859 -6.209 9.337 1.00 50.69 96 HIS A CA 1
ATOM 736 C C . HIS A 1 96 ? 15.718 -5.068 10.358 1.00 50.69 96 HIS A C 1
ATOM 738 O O . HIS A 1 96 ? 15.669 -5.344 11.552 1.00 50.69 96 HIS A O 1
ATOM 744 N N . ARG A 1 97 ? 15.657 -3.799 9.927 1.00 47.81 97 ARG A N 1
ATOM 745 C CA . ARG A 1 97 ? 15.542 -2.630 10.826 1.00 47.81 97 ARG A CA 1
ATOM 746 C C . ARG A 1 97 ? 14.105 -2.148 11.062 1.00 47.81 97 ARG A C 1
ATOM 748 O O . ARG A 1 97 ? 13.914 -1.119 11.702 1.00 47.81 97 ARG A O 1
ATOM 755 N N . LEU A 1 98 ? 13.123 -2.849 10.499 1.00 47.41 98 LEU A N 1
ATOM 756 C CA . LEU A 1 98 ? 11.723 -2.423 10.389 1.00 47.41 98 LEU A CA 1
ATOM 757 C C . LEU A 1 98 ? 10.722 -3.327 11.128 1.00 47.41 98 LEU A C 1
ATOM 759 O O . LEU A 1 98 ? 9.521 -3.064 11.072 1.00 47.41 98 LEU A O 1
ATOM 763 N N . LEU A 1 99 ? 11.220 -4.365 11.806 1.00 49.91 99 LEU A N 1
ATOM 764 C CA . LEU A 1 99 ? 10.492 -5.186 12.780 1.00 49.91 99 LEU A CA 1
ATOM 765 C C . LEU A 1 99 ? 10.855 -4.731 14.196 1.00 49.91 99 LEU A C 1
ATOM 767 O O . LEU A 1 99 ? 9.954 -4.787 15.061 1.00 49.91 99 LEU A O 1
#